Protein AF-A0AAV9JS05-F1 (afdb_monomer)

Organism: NCBI:txid1507867

Solvent-accessible surface area (b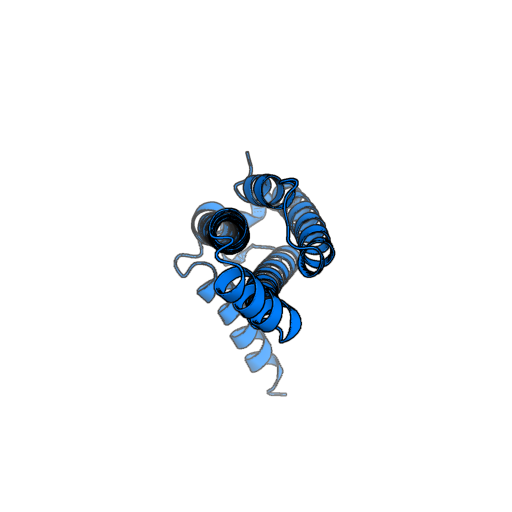ackbone atoms only — not comparable to full-atom values): 8252 Å² total; per-residue (Å²): 134,66,60,58,57,66,40,43,62,59,53,70,47,96,77,62,60,77,89,48,48,61,62,40,51,54,49,41,49,47,49,51,52,38,47,54,49,43,67,75,39,49,82,40,28,76,40,72,88,50,47,56,64,68,49,52,51,40,53,44,50,49,54,49,52,54,54,48,50,53,51,51,50,49,51,55,62,68,29,69,70,46,48,50,49,51,54,50,32,58,76,67,67,38,58,67,64,49,50,52,54,50,50,54,53,50,57,50,51,56,48,53,52,50,38,52,52,34,50,31,48,30,35,27,73,60,38,63,34,84,64,20,58,58,45,61,54,49,58,51,52,56,57,55,57,68,69,72,75,122

Nearest PDB structures (foldseek):
  6m6z-assembly1_D  TM=2.873E-01  e=8.991E+00  Escherichia coli

Mean predicted aligned error: 6.27 Å

Structure (mmCIF, N/CA/C/O backbone):
data_AF-A0AAV9JS05-F1
#
_entry.id   AF-A0AAV9JS05-F1
#
loop_
_atom_site.group_PDB
_atom_site.id
_atom_site.type_symbol
_atom_site.label_atom_id
_atom_site.label_alt_id
_atom_site.label_comp_id
_atom_site.label_asym_id
_atom_site.label_entity_id
_atom_site.label_seq_id
_atom_site.pdbx_PDB_ins_code
_atom_site.Cartn_x
_atom_site.Cartn_y
_atom_site.Cartn_z
_atom_site.occupancy
_atom_site.B_iso_or_equiv
_atom_site.auth_seq_id
_atom_site.auth_comp_id
_atom_site.auth_asym_id
_atom_site.auth_atom_id
_atom_site.pdbx_PDB_model_num
ATOM 1 N N . MET A 1 1 ? 1.349 10.781 16.418 1.00 54.53 1 MET A N 1
ATOM 2 C CA . MET A 1 1 ? 1.183 10.397 15.000 1.00 54.53 1 MET A CA 1
ATOM 3 C C . MET A 1 1 ? 0.247 9.207 14.925 1.00 54.53 1 MET A C 1
ATOM 5 O O . MET A 1 1 ? 0.443 8.262 15.681 1.00 54.53 1 MET A O 1
ATOM 9 N N . CYS A 1 2 ? -0.780 9.276 14.078 1.00 72.50 2 CYS A N 1
ATOM 10 C CA . CYS A 1 2 ? -1.667 8.145 13.813 1.00 72.50 2 CYS A CA 1
ATOM 11 C C . CYS A 1 2 ? -0.904 7.071 13.017 1.00 72.50 2 CYS A C 1
ATOM 13 O O . CYS A 1 2 ? -0.135 7.404 12.118 1.00 72.50 2 CYS A O 1
ATOM 15 N N . GLN A 1 3 ? -1.098 5.790 13.346 1.00 76.56 3 GLN A N 1
ATOM 16 C CA . GLN A 1 3 ? -0.398 4.666 12.699 1.00 76.56 3 GLN A CA 1
ATOM 17 C C . GLN A 1 3 ? -0.843 4.435 11.238 1.00 76.56 3 GLN A C 1
ATOM 19 O O . GLN A 1 3 ? -0.213 3.650 10.534 1.00 76.56 3 GLN A O 1
ATOM 24 N N . LEU A 1 4 ? -1.881 5.144 10.768 1.00 82.50 4 LEU A N 1
ATOM 25 C CA . LEU A 1 4 ? -2.309 5.177 9.364 1.00 82.50 4 LEU A CA 1
ATOM 26 C C . LEU A 1 4 ? -1.462 6.124 8.498 1.00 82.50 4 LEU A C 1
ATOM 28 O O . LEU A 1 4 ? -1.231 5.831 7.330 1.00 82.50 4 LEU A O 1
ATOM 32 N N . CYS A 1 5 ? -0.952 7.232 9.050 1.00 85.25 5 CYS A N 1
ATOM 33 C CA . CYS A 1 5 ? -0.195 8.230 8.279 1.00 85.25 5 CYS A CA 1
ATOM 34 C C . CYS A 1 5 ? 1.043 7.648 7.564 1.00 85.25 5 CYS A C 1
ATOM 36 O O . CYS A 1 5 ? 1.252 7.981 6.401 1.00 85.25 5 CYS A O 1
ATOM 38 N N . PRO A 1 6 ? 1.809 6.714 8.165 1.00 86.81 6 PRO A N 1
ATOM 39 C CA . PRO A 1 6 ? 2.937 6.091 7.479 1.00 86.81 6 PRO A CA 1
ATOM 40 C C . PRO A 1 6 ? 2.560 5.256 6.245 1.00 86.81 6 PRO A C 1
ATOM 42 O O . PRO A 1 6 ? 3.452 4.897 5.484 1.00 86.81 6 PRO A O 1
ATOM 45 N N . ILE A 1 7 ? 1.284 4.896 6.043 1.00 85.88 7 ILE A N 1
ATOM 46 C CA . ILE A 1 7 ? 0.818 4.243 4.805 1.00 85.88 7 ILE A CA 1
ATOM 47 C C . ILE A 1 7 ? 0.854 5.253 3.654 1.00 85.88 7 ILE A C 1
ATOM 49 O O . ILE A 1 7 ? 1.352 4.941 2.575 1.00 85.88 7 ILE A O 1
ATOM 53 N N . LYS A 1 8 ? 0.420 6.491 3.914 1.00 85.06 8 LYS A N 1
ATOM 54 C CA . LYS A 1 8 ? 0.480 7.597 2.952 1.00 85.06 8 LYS A CA 1
ATOM 55 C C . LYS A 1 8 ? 1.918 7.922 2.551 1.00 85.06 8 LYS A C 1
ATOM 57 O O . LYS A 1 8 ? 2.187 8.120 1.375 1.00 85.06 8 LYS A O 1
ATOM 62 N N . ASP A 1 9 ? 2.850 7.902 3.502 1.00 86.50 9 ASP A N 1
ATOM 63 C CA . ASP A 1 9 ? 4.270 8.150 3.214 1.00 86.50 9 ASP A CA 1
ATOM 64 C C . ASP A 1 9 ? 4.876 7.083 2.285 1.00 86.50 9 ASP A C 1
ATOM 66 O O . ASP A 1 9 ? 5.770 7.374 1.490 1.00 86.50 9 ASP A O 1
ATOM 70 N N . VAL A 1 10 ? 4.402 5.835 2.379 1.00 85.81 10 VAL A N 1
ATOM 71 C CA . VAL A 1 10 ? 4.814 4.746 1.479 1.00 85.81 10 VAL A CA 1
ATOM 72 C C . VAL A 1 10 ? 4.177 4.909 0.100 1.00 85.81 10 VAL A C 1
ATOM 74 O O . VAL A 1 10 ? 4.868 4.753 -0.909 1.00 85.81 10 VAL A O 1
ATOM 77 N N . ALA A 1 11 ? 2.893 5.260 0.053 1.00 81.94 11 ALA A N 1
ATOM 78 C CA . ALA A 1 11 ? 2.163 5.503 -1.185 1.00 81.94 11 ALA A CA 1
ATOM 79 C C . ALA A 1 11 ? 2.750 6.685 -1.986 1.00 81.94 11 ALA A C 1
ATOM 81 O O . ALA A 1 11 ? 3.005 6.544 -3.181 1.00 81.94 11 ALA A O 1
ATOM 82 N N . ALA A 1 12 ? 3.145 7.766 -1.309 1.00 82.38 12 ALA A N 1
ATOM 83 C CA . ALA A 1 12 ? 3.690 8.975 -1.929 1.00 82.38 12 ALA A CA 1
ATOM 84 C C . ALA A 1 12 ? 5.112 8.817 -2.513 1.00 82.38 12 ALA A C 1
ATOM 86 O O . ALA A 1 12 ? 5.681 9.766 -3.063 1.00 82.38 12 ALA A O 1
ATOM 87 N N . GLN A 1 13 ? 5.734 7.638 -2.406 1.00 80.12 13 GLN A N 1
ATOM 88 C CA . GLN A 1 13 ? 7.063 7.408 -2.970 1.00 80.12 13 GLN A CA 1
ATOM 89 C C . GLN A 1 13 ? 7.036 7.445 -4.505 1.00 80.12 13 GLN A C 1
ATOM 91 O O . GLN A 1 13 ? 6.279 6.738 -5.162 1.00 80.12 13 GLN A O 1
ATOM 96 N N . ALA A 1 14 ? 7.952 8.214 -5.098 1.00 63.62 14 ALA A N 1
ATOM 97 C CA . ALA A 1 14 ? 7.935 8.603 -6.513 1.00 63.62 14 ALA A CA 1
ATOM 98 C C . ALA A 1 14 ? 8.226 7.490 -7.554 1.00 63.62 14 ALA A C 1
ATOM 100 O O . ALA A 1 14 ? 8.613 7.796 -8.680 1.00 63.62 14 ALA A O 1
ATOM 101 N N . ARG A 1 15 ? 8.116 6.197 -7.220 1.00 77.94 15 ARG A N 1
ATOM 102 C CA . ARG A 1 15 ? 8.463 5.101 -8.149 1.00 77.94 15 ARG A CA 1
ATOM 103 C C . ARG A 1 15 ? 7.506 3.922 -8.073 1.00 77.94 15 ARG A C 1
ATOM 105 O O . ARG A 1 15 ? 7.922 2.833 -7.681 1.00 77.94 15 ARG A O 1
ATOM 112 N N . TRP A 1 16 ? 6.266 4.128 -8.489 1.00 88.69 16 TRP A N 1
ATOM 113 C CA . TRP A 1 16 ? 5.347 3.029 -8.767 1.00 88.69 16 TRP A CA 1
ATOM 114 C C . TRP A 1 16 ? 5.409 2.646 -10.250 1.00 88.69 16 TRP A C 1
ATOM 116 O O . TRP A 1 16 ? 5.625 3.507 -11.105 1.00 88.69 16 TRP A O 1
ATOM 126 N N . PRO A 1 17 ? 5.264 1.359 -10.598 1.00 91.06 17 PRO A N 1
ATOM 127 C CA . PRO A 1 17 ? 4.941 0.972 -11.963 1.00 91.06 17 PRO A CA 1
ATOM 128 C C . PRO A 1 17 ? 3.699 1.729 -12.450 1.00 91.06 17 PRO A C 1
ATOM 130 O O . PRO A 1 17 ? 2.711 1.785 -11.728 1.00 91.06 17 PRO A O 1
ATOM 133 N N . LYS A 1 18 ? 3.721 2.250 -13.685 1.00 90.25 18 LYS A N 1
ATOM 134 C CA . LYS A 1 18 ? 2.614 3.050 -14.253 1.00 90.25 18 LYS A CA 1
ATOM 135 C C . LYS A 1 18 ? 1.204 2.483 -14.007 1.00 90.25 18 LYS A C 1
ATOM 137 O O . LYS A 1 18 ? 0.332 3.267 -13.652 1.00 90.25 18 LYS A O 1
ATOM 142 N N . PRO A 1 19 ? 0.950 1.166 -14.159 1.00 90.38 19 PRO A N 1
ATOM 143 C CA . PRO A 1 19 ? -0.388 0.615 -13.922 1.00 90.38 19 PRO A CA 1
ATOM 144 C C . PRO A 1 19 ? -0.866 0.733 -12.469 1.00 90.38 19 PRO A C 1
ATOM 146 O O . PRO A 1 19 ? -2.062 0.694 -12.224 1.00 90.38 19 PRO A O 1
ATOM 149 N N . LEU A 1 20 ? 0.058 0.887 -11.520 1.00 92.25 20 LEU A N 1
ATOM 150 C CA . LEU A 1 20 ? -0.222 0.961 -10.088 1.00 92.25 20 LEU A CA 1
ATOM 151 C C . LEU A 1 20 ? -0.341 2.406 -9.584 1.00 92.25 20 LEU A C 1
ATOM 153 O O . LEU A 1 20 ? -0.800 2.619 -8.470 1.00 92.25 20 LEU A O 1
ATOM 157 N N . GLU A 1 21 ? 0.034 3.410 -10.384 1.00 91.75 21 GLU A N 1
ATOM 158 C CA . GLU A 1 21 ? 0.005 4.818 -9.958 1.00 91.75 21 GLU A CA 1
ATOM 159 C C . GLU A 1 21 ? -1.407 5.309 -9.610 1.00 91.75 21 GLU A C 1
ATOM 161 O O . GLU A 1 21 ? -1.567 6.072 -8.660 1.00 91.75 21 GLU A O 1
ATOM 166 N N . ALA A 1 22 ? -2.427 4.894 -10.368 1.00 91.56 22 ALA A N 1
ATOM 167 C CA . ALA A 1 22 ? -3.813 5.275 -10.091 1.00 91.56 22 ALA A CA 1
ATOM 168 C C . ALA A 1 22 ? -4.359 4.584 -8.822 1.00 91.56 22 ALA A C 1
ATOM 170 O O . ALA A 1 22 ? -4.729 5.312 -7.901 1.00 91.56 22 ALA A O 1
ATOM 171 N N . PRO A 1 23 ? -4.290 3.242 -8.683 1.00 92.38 23 PRO A N 1
ATOM 172 C CA . PRO A 1 23 ? -4.693 2.561 -7.448 1.00 92.38 23 PRO A CA 1
ATOM 173 C C . PRO A 1 23 ? -3.995 3.083 -6.183 1.00 92.38 23 PRO A C 1
ATOM 175 O O . PRO A 1 23 ? -4.607 3.181 -5.122 1.00 92.38 23 PRO A O 1
ATOM 178 N N . VAL A 1 24 ? -2.716 3.461 -6.277 1.00 92.62 24 VAL A N 1
ATOM 179 C CA . VAL A 1 24 ? -1.972 4.042 -5.147 1.00 92.62 24 VAL A CA 1
ATOM 180 C C . VAL A 1 24 ? -2.555 5.391 -4.718 1.00 92.62 24 VAL A C 1
ATOM 182 O O . VAL A 1 24 ? -2.674 5.640 -3.521 1.00 92.62 24 VAL A O 1
ATOM 185 N N . LYS A 1 25 ? -2.968 6.247 -5.661 1.00 90.75 25 LYS A N 1
ATOM 186 C CA . LYS A 1 25 ? -3.635 7.521 -5.336 1.00 90.75 25 LYS A CA 1
ATOM 187 C C . LYS A 1 25 ? -4.989 7.305 -4.671 1.00 90.75 25 LYS A C 1
ATOM 189 O O . LYS A 1 25 ? -5.328 8.029 -3.737 1.00 90.75 25 LYS A O 1
ATOM 194 N N . ASP A 1 26 ? -5.735 6.298 -5.113 1.00 91.31 26 ASP A N 1
ATOM 195 C CA . ASP A 1 26 ? -7.005 5.940 -4.482 1.00 91.31 26 ASP A CA 1
ATOM 196 C C . ASP A 1 26 ? -6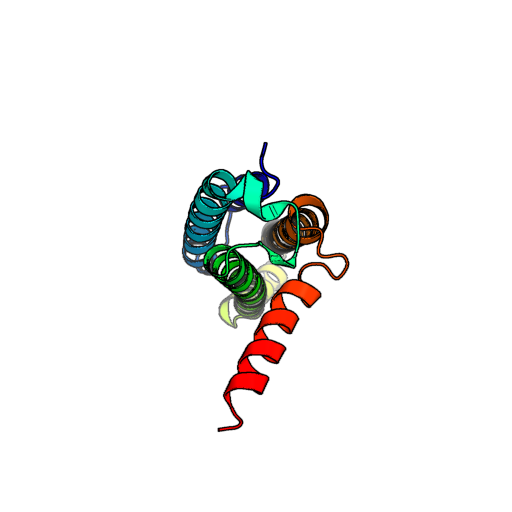.771 5.468 -3.036 1.00 91.31 26 ASP A C 1
ATOM 198 O O . ASP A 1 26 ? -7.462 5.906 -2.117 1.00 91.31 26 ASP A O 1
ATOM 202 N N . ILE A 1 27 ? -5.722 4.672 -2.796 1.00 92.62 27 ILE A N 1
ATOM 203 C CA . ILE A 1 27 ? -5.297 4.270 -1.446 1.00 92.62 27 ILE A CA 1
ATOM 204 C C . ILE A 1 27 ? -4.912 5.484 -0.587 1.00 92.62 27 ILE A C 1
ATOM 206 O O . ILE A 1 27 ? -5.315 5.554 0.574 1.00 92.62 27 ILE A O 1
ATOM 210 N N . GLU A 1 28 ? -4.172 6.461 -1.120 1.00 91.44 28 GLU A N 1
ATOM 211 C CA . GLU A 1 28 ? -3.839 7.694 -0.386 1.00 91.44 28 GLU A CA 1
ATOM 212 C C . GLU A 1 28 ? -5.085 8.465 0.054 1.00 91.44 28 GLU A C 1
ATOM 214 O O . GLU A 1 28 ? -5.130 8.992 1.175 1.00 91.44 28 GLU A O 1
ATOM 219 N N . PHE A 1 29 ? -6.091 8.526 -0.819 1.00 91.38 29 PHE A N 1
ATOM 220 C CA . PHE A 1 29 ? -7.367 9.157 -0.518 1.00 91.38 29 PHE A CA 1
ATOM 221 C C . PHE A 1 29 ? -8.089 8.409 0.607 1.00 91.38 29 PHE A C 1
ATOM 223 O O . PHE A 1 29 ? -8.405 9.018 1.628 1.00 91.38 29 PHE A O 1
ATOM 230 N N . VAL A 1 30 ? -8.242 7.086 0.484 1.00 92.38 30 VAL A N 1
ATOM 231 C CA . VAL A 1 30 ? -8.888 6.245 1.508 1.00 92.38 30 VAL A CA 1
ATOM 232 C C . VAL A 1 30 ? -8.178 6.366 2.859 1.00 92.38 30 VAL A C 1
ATOM 234 O O . VAL A 1 30 ? -8.836 6.518 3.886 1.00 92.38 30 VAL A O 1
ATOM 237 N N . VAL A 1 31 ? -6.841 6.354 2.882 1.00 92.50 31 VAL A N 1
ATOM 238 C CA . VAL A 1 31 ? -6.050 6.530 4.114 1.00 92.50 31 VAL A CA 1
ATOM 239 C C . VAL A 1 31 ? -6.283 7.904 4.735 1.00 92.50 31 VAL A C 1
ATOM 241 O O . VAL A 1 31 ? -6.379 8.006 5.957 1.00 92.50 31 VAL A O 1
ATOM 244 N N . THR A 1 32 ? -6.368 8.956 3.918 1.00 90.88 32 THR A N 1
ATOM 245 C CA . THR A 1 32 ? -6.616 10.319 4.407 1.00 90.88 32 THR A CA 1
ATOM 246 C C . THR A 1 32 ? -8.007 10.413 5.031 1.00 90.88 32 THR A C 1
ATOM 248 O O . THR A 1 32 ? -8.130 10.853 6.169 1.00 90.88 32 THR A O 1
ATOM 251 N N . THR A 1 33 ? -9.037 9.898 4.361 1.00 91.25 33 THR A N 1
ATOM 252 C CA . THR A 1 33 ? -10.396 9.908 4.914 1.00 91.25 33 THR A CA 1
ATOM 253 C C . THR A 1 33 ? -10.518 9.036 6.166 1.00 91.25 33 THR A C 1
ATOM 255 O O . THR A 1 33 ? -11.097 9.467 7.157 1.00 91.25 33 THR A O 1
ATOM 258 N N . ALA A 1 34 ? -9.909 7.844 6.183 1.00 90.69 34 ALA A N 1
ATOM 259 C CA . ALA A 1 34 ? -9.892 6.984 7.369 1.00 90.69 34 ALA A CA 1
ATOM 260 C C . ALA A 1 34 ? -9.142 7.628 8.550 1.00 90.69 34 ALA A C 1
ATOM 262 O O . ALA A 1 34 ? -9.501 7.412 9.708 1.00 90.69 34 ALA A O 1
ATOM 263 N N . HIS A 1 35 ? -8.097 8.415 8.276 1.00 90.38 35 HIS A N 1
ATOM 264 C CA . HIS A 1 35 ? -7.392 9.185 9.296 1.00 90.38 35 HIS A CA 1
ATOM 265 C C . HIS A 1 35 ? -8.289 10.259 9.915 1.00 90.38 35 HIS A C 1
ATOM 267 O O . HIS A 1 35 ? -8.369 10.332 11.143 1.00 90.38 35 HIS A O 1
ATOM 273 N N . ASP A 1 36 ? -8.965 11.049 9.083 1.00 90.31 36 ASP A N 1
ATOM 274 C CA . ASP A 1 36 ? -9.849 12.125 9.534 1.00 90.31 36 ASP A CA 1
ATOM 275 C C . ASP A 1 36 ? -11.016 11.560 10.363 1.00 90.31 36 ASP A C 1
ATOM 277 O O . ASP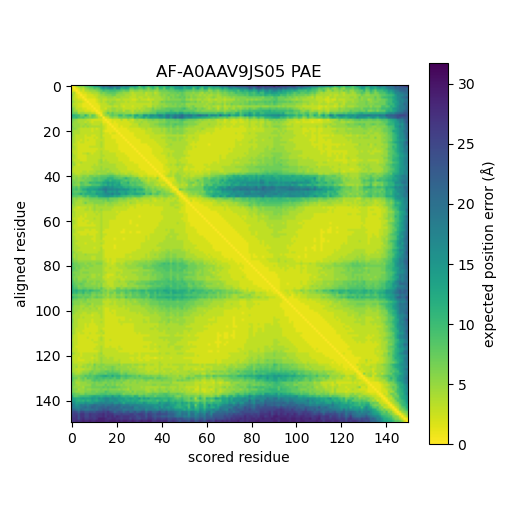 A 1 36 ? -11.282 12.032 11.473 1.00 90.31 36 ASP A O 1
ATOM 281 N N . ASP A 1 37 ? -11.629 10.469 9.893 1.00 88.38 37 ASP A N 1
ATOM 282 C CA . ASP A 1 37 ? -12.684 9.748 10.612 1.00 88.38 37 ASP A CA 1
ATOM 283 C C . ASP A 1 37 ? -12.191 9.188 11.953 1.00 88.38 37 ASP A C 1
ATOM 285 O O . ASP A 1 37 ? -12.897 9.263 12.966 1.00 88.38 37 ASP A O 1
ATOM 289 N N . TYR A 1 38 ? -10.973 8.639 11.996 1.00 89.50 38 TYR A N 1
ATOM 290 C CA . TYR A 1 38 ? -10.382 8.127 13.231 1.00 89.50 38 TYR A CA 1
ATOM 291 C C . TYR A 1 38 ? -10.080 9.240 14.238 1.00 89.50 38 TYR A C 1
ATOM 293 O O . TYR A 1 38 ? -10.387 9.083 15.419 1.00 89.50 38 TYR A O 1
ATOM 301 N N . GLU A 1 39 ? -9.489 10.360 13.815 1.00 88.69 39 GLU A N 1
ATOM 302 C CA . GLU A 1 39 ? -9.191 11.465 14.733 1.00 88.69 39 GLU A CA 1
ATOM 303 C C . GLU A 1 39 ? -10.478 12.119 15.259 1.00 88.69 39 GLU A C 1
ATOM 305 O O . GLU A 1 39 ? -10.552 12.421 16.453 1.00 88.69 39 GLU A O 1
ATOM 310 N N . ALA A 1 40 ? -11.526 12.229 14.434 1.00 87.56 40 ALA A N 1
ATOM 311 C CA . ALA A 1 40 ? -12.843 12.698 14.870 1.00 87.56 40 ALA A CA 1
ATOM 312 C C . ALA A 1 40 ? -13.493 11.766 15.913 1.00 87.56 40 ALA A C 1
ATOM 314 O O . ALA A 1 40 ? -14.130 12.230 16.858 1.00 87.56 40 ALA A O 1
ATOM 315 N N . ASN A 1 41 ? -13.293 10.449 15.785 1.00 85.19 41 ASN A N 1
ATOM 316 C CA . ASN A 1 41 ? -13.940 9.429 16.621 1.00 85.19 41 ASN A CA 1
ATOM 317 C C . ASN A 1 41 ? -12.992 8.739 17.614 1.00 85.19 41 ASN A C 1
ATOM 319 O O . ASN A 1 41 ? -13.296 7.677 18.167 1.00 85.19 41 ASN A O 1
ATOM 323 N N . LYS A 1 42 ? -11.837 9.341 17.890 1.00 82.56 42 LYS A N 1
ATOM 324 C CA . LYS A 1 42 ? -10.758 8.746 18.691 1.00 82.56 42 LYS A CA 1
ATOM 325 C C . LYS A 1 42 ? -11.187 8.322 20.094 1.00 82.56 42 LYS A C 1
ATOM 327 O O . LYS A 1 42 ? -10.701 7.325 20.625 1.00 82.56 42 LYS A O 1
ATOM 332 N N . ALA A 1 43 ? -12.110 9.066 20.704 1.00 80.94 43 ALA A N 1
ATOM 333 C CA . ALA A 1 43 ? -12.670 8.726 22.011 1.00 80.94 43 ALA A CA 1
ATOM 334 C C . ALA A 1 43 ? -13.522 7.443 21.966 1.00 80.94 43 ALA A C 1
ATOM 336 O O . ALA A 1 43 ? -13.473 6.648 22.904 1.00 80.94 43 ALA A O 1
ATOM 337 N N . ALA A 1 44 ? -14.243 7.222 20.864 1.00 78.38 44 ALA A N 1
ATOM 338 C CA . ALA A 1 44 ? -15.097 6.059 20.636 1.00 78.38 44 ALA A CA 1
ATOM 339 C C . ALA A 1 44 ? -14.304 4.817 20.186 1.00 78.38 44 ALA A C 1
ATOM 341 O O . ALA A 1 44 ? -14.729 3.692 20.423 1.00 78.38 44 ALA A O 1
ATOM 342 N N . CYS A 1 45 ? -13.099 4.986 19.635 1.00 77.38 45 CYS A N 1
ATOM 343 C CA . CYS A 1 45 ? -12.240 3.873 19.207 1.00 77.38 45 CYS A CA 1
ATOM 344 C C . CYS A 1 45 ? -11.525 3.133 20.359 1.00 77.38 45 CYS A C 1
ATOM 346 O O . CYS A 1 45 ? -10.740 2.223 20.113 1.00 77.38 45 CYS A O 1
ATOM 348 N N . ARG A 1 46 ? -11.781 3.502 21.625 1.00 72.50 46 ARG A N 1
ATOM 349 C CA . ARG A 1 46 ? -11.162 2.869 22.808 1.00 72.50 46 ARG A CA 1
ATOM 350 C C . ARG A 1 46 ? -11.682 1.461 23.103 1.00 72.50 46 ARG A C 1
ATOM 352 O O . ARG A 1 46 ? -10.999 0.698 23.780 1.00 72.50 46 ARG A O 1
ATOM 359 N N . SER A 1 47 ? -12.886 1.136 22.637 1.00 71.62 47 SER A N 1
ATOM 360 C CA . SER A 1 47 ? -13.491 -0.187 22.774 1.00 71.62 47 SER A CA 1
ATOM 361 C C . SER A 1 47 ? -13.940 -0.684 21.410 1.00 71.62 47 SER A C 1
ATOM 363 O O . SER A 1 47 ? -14.519 0.069 20.632 1.00 71.62 47 SER A O 1
ATOM 365 N N . LYS A 1 48 ? -13.739 -1.980 21.148 1.00 73.25 48 LYS A N 1
ATOM 366 C CA . LYS A 1 48 ? -14.143 -2.645 19.899 1.00 73.25 48 LYS A CA 1
ATOM 367 C C . LYS A 1 48 ? -15.621 -2.455 19.556 1.00 73.25 48 LYS A C 1
ATOM 369 O O . LYS A 1 48 ? -15.990 -2.449 18.390 1.00 73.25 48 LYS A O 1
ATOM 374 N N . THR A 1 49 ? -16.464 -2.336 20.577 1.00 73.31 49 THR A N 1
ATOM 375 C CA . THR A 1 49 ? -17.923 -2.248 20.446 1.00 73.31 49 THR A CA 1
ATOM 376 C C . THR A 1 49 ? -18.426 -0.854 20.095 1.00 73.31 49 THR A C 1
ATOM 378 O O . THR A 1 49 ? -19.580 -0.712 19.705 1.00 73.31 49 THR A O 1
ATOM 381 N N . THR A 1 50 ? -17.586 0.170 20.242 1.00 80.12 50 THR A N 1
ATOM 382 C CA . THR A 1 50 ? -17.954 1.579 20.046 1.00 80.12 50 THR A CA 1
ATOM 383 C C . THR A 1 50 ? -17.284 2.197 18.822 1.00 80.12 50 THR A C 1
ATOM 385 O O . THR A 1 50 ? -17.418 3.398 18.599 1.00 80.12 50 THR A O 1
ATOM 388 N N . ILE A 1 51 ? -16.565 1.400 18.023 1.00 83.56 51 ILE A N 1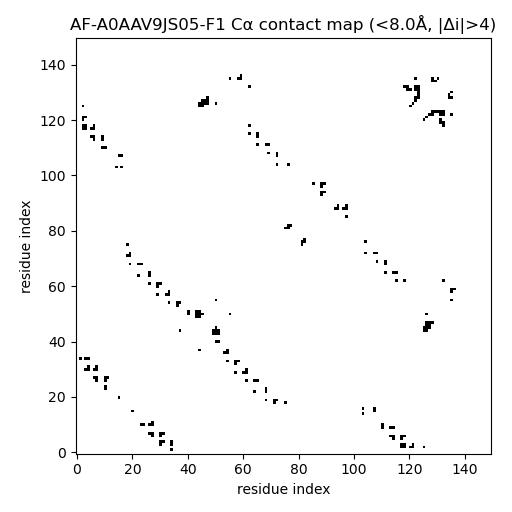
ATOM 389 C CA . ILE A 1 51 ? -15.930 1.878 16.793 1.00 83.56 51 ILE A CA 1
ATOM 390 C C . ILE A 1 51 ? -17.030 2.222 15.776 1.00 83.56 51 ILE A C 1
ATOM 392 O O . ILE A 1 51 ? -17.896 1.378 15.528 1.00 83.56 51 ILE A O 1
ATOM 396 N N . PRO A 1 52 ? -17.011 3.425 15.175 1.00 86.69 52 PRO A N 1
ATOM 397 C CA . PRO A 1 52 ? -17.958 3.783 14.125 1.00 86.69 52 PRO A CA 1
ATOM 398 C C . PRO A 1 52 ? -17.878 2.816 12.943 1.00 86.69 52 PRO A C 1
ATOM 400 O O . PRO A 1 52 ? -16.785 2.514 12.461 1.00 86.69 52 PRO A O 1
ATOM 403 N N . GLU A 1 53 ? -19.032 2.377 12.436 1.00 87.12 53 GLU A N 1
ATOM 404 C CA . GLU A 1 53 ? -19.076 1.464 11.286 1.00 87.12 53 GLU A CA 1
ATOM 405 C C . GLU A 1 53 ? -18.462 2.104 10.034 1.00 87.12 53 GLU A C 1
ATOM 407 O O . GLU A 1 53 ? -17.752 1.424 9.305 1.00 87.12 53 GLU A O 1
ATOM 412 N N . SER A 1 54 ? -18.620 3.421 9.843 1.00 87.81 54 SER A N 1
ATOM 413 C CA . SER A 1 54 ? -18.005 4.145 8.721 1.00 87.81 54 SER A CA 1
ATOM 414 C C . SER A 1 54 ? -16.482 3.991 8.697 1.00 87.81 54 SER A C 1
ATOM 416 O O . SER A 1 54 ? -15.902 3.710 7.652 1.00 87.81 54 SER A O 1
ATOM 418 N N . LEU A 1 55 ? -15.830 4.088 9.861 1.00 89.44 55 LEU A N 1
ATOM 419 C CA . LEU A 1 55 ? -14.391 3.876 9.975 1.00 89.44 55 LEU A CA 1
ATOM 420 C C . LEU A 1 55 ? -14.026 2.419 9.664 1.00 89.44 55 LEU A C 1
ATOM 422 O O . LEU A 1 55 ? -13.040 2.168 8.974 1.00 89.44 55 LEU A O 1
ATOM 426 N N . LEU A 1 56 ? -14.811 1.453 10.150 1.00 90.00 56 LEU A N 1
ATOM 427 C CA . LEU A 1 56 ? -14.585 0.037 9.849 1.00 90.00 56 LEU A CA 1
ATOM 428 C C . LEU A 1 56 ? -14.707 -0.246 8.349 1.00 90.00 56 LEU A C 1
ATOM 430 O O . LEU A 1 56 ? -13.859 -0.947 7.801 1.00 90.00 56 LEU A O 1
ATOM 434 N N . ASP A 1 57 ? -15.700 0.332 7.679 1.00 91.06 57 ASP A N 1
ATOM 435 C CA . ASP A 1 57 ? -15.901 0.191 6.237 1.00 91.06 57 ASP A CA 1
ATOM 436 C C . ASP A 1 57 ? -14.746 0.790 5.438 1.00 91.06 57 ASP A C 1
ATOM 438 O O . ASP A 1 57 ? -14.232 0.140 4.528 1.00 91.06 57 ASP A O 1
ATOM 442 N N . MET A 1 58 ? -14.245 1.963 5.833 1.00 91.88 58 MET A N 1
ATOM 443 C CA . MET A 1 58 ? -13.075 2.570 5.190 1.00 91.88 58 MET A CA 1
ATOM 444 C C . MET A 1 58 ? -11.807 1.732 5.376 1.00 91.88 58 MET A C 1
ATOM 446 O O . MET A 1 58 ? -11.017 1.581 4.445 1.00 91.88 58 MET A O 1
ATOM 450 N N . LEU A 1 59 ? -11.614 1.121 6.547 1.00 92.06 59 LEU A N 1
ATOM 451 C CA . LEU A 1 59 ? -10.474 0.232 6.790 1.00 92.06 59 LEU A CA 1
ATOM 452 C C . LEU A 1 59 ? -10.598 -1.098 6.036 1.00 92.06 59 LEU A C 1
ATOM 454 O O . LEU A 1 59 ? -9.584 -1.655 5.612 1.00 92.06 59 LEU A O 1
ATOM 458 N N . ARG A 1 60 ? -11.819 -1.613 5.853 1.00 93.00 60 ARG A N 1
ATOM 459 C CA . ARG A 1 60 ? -12.086 -2.801 5.025 1.00 93.00 60 ARG A CA 1
ATOM 460 C C . ARG A 1 60 ? -11.845 -2.503 3.551 1.00 93.00 60 ARG A C 1
ATOM 462 O O . ARG A 1 60 ? -11.204 -3.311 2.884 1.00 93.00 60 ARG A O 1
ATOM 469 N N . LEU A 1 61 ? -12.295 -1.344 3.071 1.00 93.50 61 LEU A N 1
ATOM 470 C CA . LEU A 1 61 ? -11.995 -0.860 1.727 1.00 93.50 61 LEU A CA 1
ATOM 471 C C . LEU A 1 61 ? -10.482 -0.750 1.530 1.00 93.50 61 LEU A C 1
ATOM 473 O O . LEU A 1 61 ? -9.957 -1.313 0.579 1.00 93.50 61 LEU A O 1
ATOM 477 N N . LEU A 1 62 ? -9.767 -0.137 2.478 1.00 93.94 62 LEU A N 1
ATOM 478 C CA . LEU A 1 62 ? -8.308 -0.049 2.439 1.00 93.94 62 LEU A CA 1
ATOM 479 C C . LEU A 1 62 ? -7.643 -1.433 2.383 1.00 93.94 62 LEU A C 1
ATOM 481 O O . LEU A 1 62 ? -6.726 -1.643 1.592 1.00 93.94 62 LEU A O 1
ATOM 485 N N . ALA A 1 63 ? -8.104 -2.391 3.192 1.00 94.25 63 ALA A N 1
ATOM 486 C CA . ALA A 1 63 ? -7.593 -3.760 3.160 1.00 94.25 63 ALA A CA 1
ATOM 487 C C . ALA A 1 63 ? -7.824 -4.428 1.792 1.00 94.25 63 ALA A C 1
ATOM 489 O O . ALA A 1 63 ? -6.920 -5.077 1.264 1.00 94.25 63 ALA A O 1
ATOM 490 N N . ALA A 1 64 ? -9.013 -4.253 1.210 1.00 94.50 64 ALA A N 1
ATOM 491 C CA . ALA A 1 64 ? -9.346 -4.772 -0.112 1.00 94.50 64 ALA A CA 1
ATOM 492 C C . ALA A 1 64 ? -8.479 -4.131 -1.206 1.00 94.50 64 ALA A C 1
ATOM 494 O O . ALA A 1 64 ? -7.861 -4.857 -1.980 1.00 94.50 64 ALA A O 1
ATOM 495 N N . SER A 1 65 ? -8.344 -2.802 -1.211 1.00 94.38 65 SER A N 1
ATOM 496 C CA . SER A 1 65 ? -7.514 -2.070 -2.174 1.00 94.38 65 SER A CA 1
ATOM 497 C C . SER A 1 65 ? -6.038 -2.459 -2.091 1.00 94.38 65 SER A C 1
ATOM 499 O O . SER A 1 65 ? -5.381 -2.576 -3.119 1.00 94.38 65 SER A O 1
ATOM 501 N N . LEU A 1 66 ? -5.499 -2.717 -0.892 1.00 94.38 66 LEU A N 1
ATOM 502 C CA . LEU A 1 66 ? -4.120 -3.198 -0.741 1.00 94.38 66 LEU A CA 1
ATOM 503 C C . LEU A 1 66 ? -3.926 -4.618 -1.295 1.00 94.38 66 LEU A C 1
ATOM 505 O O . LEU A 1 66 ? -2.882 -4.904 -1.878 1.00 94.38 66 LEU A O 1
ATOM 509 N N . ASN A 1 67 ? -4.912 -5.504 -1.133 1.00 94.88 67 ASN A N 1
ATOM 510 C CA . ASN A 1 67 ? -4.872 -6.844 -1.731 1.00 94.88 67 ASN A CA 1
ATOM 511 C C . ASN A 1 67 ? -5.004 -6.789 -3.259 1.00 94.88 67 ASN A C 1
ATOM 513 O O . ASN A 1 67 ? -4.322 -7.528 -3.967 1.00 94.88 67 ASN A O 1
ATOM 517 N N . GLU A 1 68 ? -5.858 -5.907 -3.774 1.00 95.38 68 GLU A N 1
ATOM 518 C CA . GLU A 1 68 ? -6.009 -5.691 -5.212 1.00 95.38 68 GLU A CA 1
ATOM 519 C C . GLU A 1 68 ? -4.738 -5.095 -5.829 1.00 95.38 68 GLU A C 1
ATOM 521 O O . GLU A 1 68 ? -4.290 -5.562 -6.873 1.00 95.38 68 GLU A O 1
ATOM 526 N N . LEU A 1 69 ? -4.081 -4.160 -5.135 1.00 95.06 69 LEU A N 1
ATOM 527 C CA . LEU A 1 69 ? -2.804 -3.587 -5.558 1.00 95.06 69 LEU A CA 1
ATOM 528 C C . LEU A 1 69 ? -1.706 -4.656 -5.712 1.00 95.06 69 LEU A C 1
ATOM 530 O O . LEU A 1 69 ? -0.930 -4.614 -6.669 1.00 95.06 69 LEU A O 1
ATOM 534 N N . GLU A 1 70 ? -1.650 -5.629 -4.799 1.00 95.44 70 GLU A N 1
ATOM 535 C CA . GLU A 1 70 ? -0.727 -6.771 -4.884 1.00 95.44 70 GLU A CA 1
ATOM 536 C C . GLU A 1 70 ? -1.027 -7.655 -6.104 1.00 95.44 70 GLU A C 1
ATOM 538 O O . GLU A 1 70 ? -0.117 -8.027 -6.858 1.00 95.44 70 GLU A O 1
ATOM 543 N N . ALA A 1 71 ? -2.310 -7.940 -6.344 1.00 95.50 71 ALA A N 1
ATOM 544 C CA . ALA A 1 71 ? -2.750 -8.694 -7.513 1.00 95.50 71 ALA A CA 1
ATOM 545 C C . ALA A 1 71 ? -2.422 -7.953 -8.819 1.00 95.50 71 ALA A C 1
ATOM 547 O O . ALA A 1 71 ? -1.959 -8.560 -9.784 1.00 95.50 71 ALA A O 1
ATOM 548 N N . ASP A 1 72 ? -2.603 -6.635 -8.861 1.00 94.75 72 ASP A N 1
ATOM 549 C CA . ASP A 1 72 ? -2.284 -5.819 -10.030 1.00 94.75 72 ASP A CA 1
ATOM 550 C C . ASP A 1 72 ? -0.778 -5.722 -10.277 1.00 94.75 72 ASP A C 1
ATOM 552 O O . ASP A 1 72 ? -0.336 -5.768 -11.431 1.00 94.75 72 ASP A O 1
ATOM 556 N N . ARG A 1 73 ? 0.038 -5.680 -9.216 1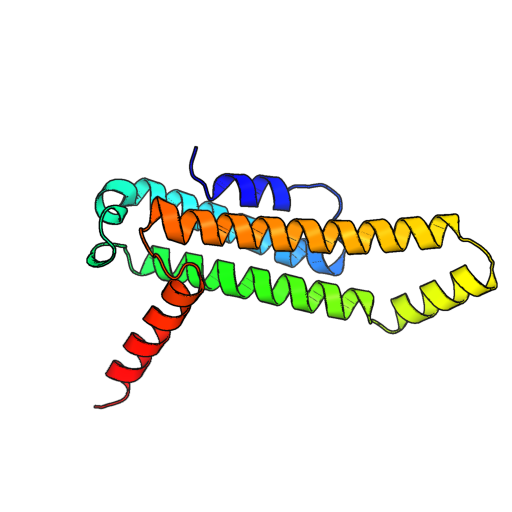.00 95.56 73 ARG A N 1
ATOM 557 C CA . ARG A 1 73 ? 1.497 -5.803 -9.333 1.00 95.56 73 ARG A CA 1
ATOM 558 C C . ARG A 1 73 ? 1.881 -7.148 -9.945 1.00 95.56 73 ARG A C 1
ATOM 560 O O . ARG A 1 73 ? 2.724 -7.188 -10.842 1.00 95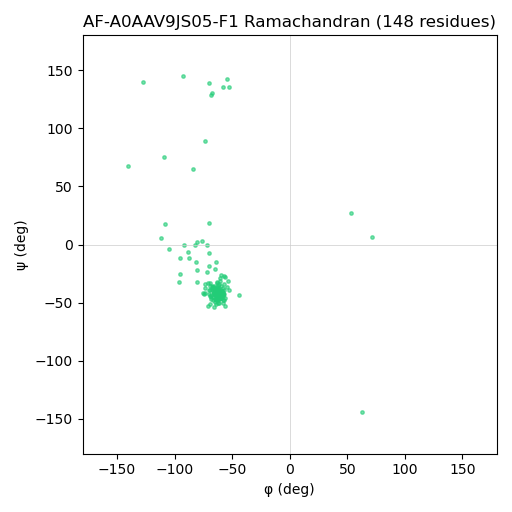.56 73 ARG A O 1
ATOM 567 N N . GLU A 1 74 ? 1.277 -8.247 -9.493 1.00 95.81 74 GLU A N 1
ATOM 568 C CA . GLU A 1 74 ? 1.526 -9.576 -10.065 1.00 95.81 74 GLU A CA 1
ATOM 569 C C . GLU A 1 74 ? 1.111 -9.655 -11.541 1.00 95.81 74 GLU A C 1
ATOM 571 O O . GLU A 1 74 ? 1.913 -10.072 -12.382 1.00 95.81 74 GLU A O 1
ATOM 576 N N . LYS A 1 75 ? -0.091 -9.172 -11.888 1.00 95.56 75 LYS A N 1
ATOM 577 C CA . LYS A 1 75 ? -0.562 -9.090 -13.282 1.00 95.56 75 LYS A CA 1
ATOM 578 C C . LYS A 1 75 ? 0.406 -8.292 -14.148 1.00 95.56 75 LYS A C 1
ATOM 580 O O . LYS A 1 75 ? 0.769 -8.740 -15.232 1.00 95.56 75 LYS A O 1
ATOM 585 N N . TRP A 1 76 ? 0.865 -7.136 -13.666 1.00 94.62 76 TRP A N 1
ATOM 586 C CA . TRP A 1 76 ? 1.860 -6.321 -14.359 1.00 94.62 76 TRP A CA 1
ATOM 587 C C . TRP A 1 76 ? 3.165 -7.088 -14.584 1.00 94.62 76 TRP A C 1
ATOM 589 O O . TRP A 1 76 ? 3.711 -7.067 -15.688 1.00 94.62 76 TRP A O 1
ATOM 599 N N . TRP A 1 77 ? 3.669 -7.786 -13.565 1.00 95.44 77 TRP A N 1
ATOM 600 C CA . TRP A 1 77 ? 4.921 -8.532 -13.661 1.00 95.44 77 TRP A CA 1
ATOM 601 C C . TRP A 1 77 ? 4.837 -9.721 -14.629 1.00 95.44 77 TRP A C 1
ATOM 603 O O . TRP A 1 77 ? 5.800 -10.013 -15.356 1.00 95.44 77 TRP A O 1
ATOM 613 N N . MET A 1 78 ? 3.684 -10.387 -14.657 1.00 95.25 78 MET A N 1
ATOM 614 C CA . MET A 1 78 ? 3.408 -11.572 -15.470 1.00 95.25 78 MET A CA 1
ATOM 615 C C . MET A 1 78 ? 2.869 -11.244 -16.869 1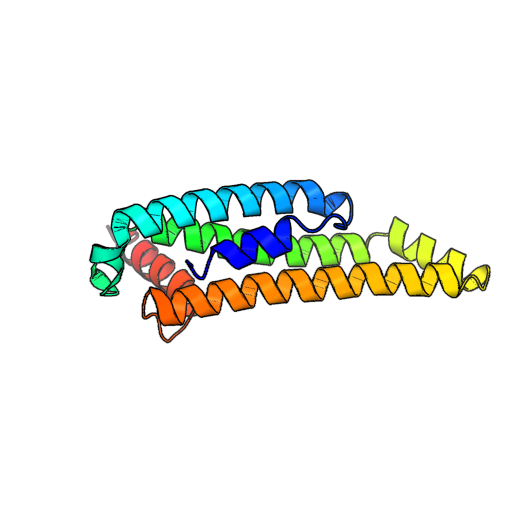.00 95.25 78 MET A C 1
ATOM 617 O O . MET A 1 78 ? 2.758 -12.148 -17.699 1.00 95.25 78 MET A O 1
ATOM 621 N N . ALA A 1 79 ? 2.592 -9.968 -17.157 1.00 95.00 79 ALA A N 1
ATOM 622 C CA . ALA A 1 79 ? 2.076 -9.515 -18.441 1.00 95.00 79 ALA A CA 1
ATOM 623 C C . ALA A 1 79 ? 2.971 -9.961 -19.618 1.00 95.00 79 ALA A C 1
ATOM 625 O O . ALA A 1 79 ? 4.209 -9.938 -19.497 1.00 95.00 79 ALA A O 1
ATOM 626 N N . PRO A 1 80 ? 2.386 -10.335 -20.774 1.00 95.06 80 PRO A N 1
ATOM 627 C CA . PRO A 1 80 ? 3.143 -10.774 -21.944 1.00 95.06 80 PRO A CA 1
ATOM 628 C C . PRO A 1 80 ? 4.226 -9.780 -22.371 1.00 95.06 80 PRO A C 1
ATOM 630 O O . PRO A 1 80 ? 5.341 -10.198 -22.680 1.00 95.06 80 PRO A O 1
ATOM 633 N N . GLU A 1 81 ? 3.956 -8.470 -22.311 1.00 93.44 81 GLU A N 1
ATOM 634 C CA . GLU A 1 81 ? 4.932 -7.443 -22.686 1.00 93.44 81 GLU A CA 1
ATOM 635 C C . GLU A 1 81 ? 6.135 -7.426 -21.738 1.00 93.44 81 GLU A C 1
ATOM 637 O O . GLU A 1 81 ? 7.274 -7.240 -22.172 1.00 93.44 81 GLU A O 1
ATOM 642 N N . LYS A 1 82 ? 5.914 -7.651 -20.436 1.00 93.38 82 LYS A N 1
ATOM 643 C CA . LYS A 1 82 ? 6.996 -7.724 -19.444 1.00 93.38 82 LYS A CA 1
ATOM 644 C C . LYS A 1 82 ? 7.791 -9.012 -19.554 1.00 93.38 82 LYS A C 1
ATOM 646 O O . LYS A 1 82 ? 9.016 -8.971 -19.429 1.00 93.38 82 LYS A O 1
ATOM 651 N N . LYS A 1 83 ? 7.129 -10.132 -19.841 1.00 94.31 83 LYS A N 1
ATOM 652 C CA . LYS A 1 83 ? 7.799 -11.406 -20.111 1.00 94.31 83 LYS A CA 1
ATOM 653 C C . LYS A 1 83 ? 8.681 -11.318 -21.357 1.00 94.31 83 LYS A C 1
ATOM 655 O O . LYS A 1 83 ? 9.839 -11.726 -21.304 1.00 94.31 83 LYS A O 1
ATOM 660 N N . GLU A 1 84 ? 8.168 -10.739 -22.439 1.00 95.56 84 GLU A N 1
ATOM 661 C CA . GLU A 1 84 ? 8.927 -10.540 -23.676 1.00 95.56 84 GLU A CA 1
ATOM 662 C C . GLU A 1 84 ? 10.086 -9.555 -23.482 1.00 95.56 84 GLU A C 1
ATOM 664 O O . GLU A 1 84 ? 11.192 -9.818 -23.947 1.00 95.56 84 GLU A O 1
ATOM 669 N N . LEU A 1 85 ? 9.883 -8.464 -22.735 1.00 93.75 85 LEU A N 1
ATOM 670 C CA . LEU A 1 85 ? 10.965 -7.546 -22.376 1.00 93.75 85 LEU A CA 1
ATOM 671 C C . LEU A 1 85 ? 12.094 -8.271 -21.635 1.00 93.75 85 LEU A C 1
ATOM 673 O O . LEU A 1 85 ? 13.254 -8.105 -21.996 1.00 93.75 85 LEU A O 1
ATOM 677 N N . ARG A 1 86 ? 11.768 -9.093 -20.628 1.00 95.25 86 ARG A N 1
ATOM 678 C CA . ARG A 1 86 ? 12.777 -9.891 -19.917 1.00 95.25 86 ARG A CA 1
ATOM 679 C C . ARG A 1 86 ? 13.511 -10.836 -20.870 1.00 95.25 86 ARG A C 1
ATOM 681 O O . ARG A 1 86 ? 14.734 -10.862 -20.859 1.00 95.25 86 ARG A O 1
ATOM 688 N N . ARG A 1 87 ? 12.788 -11.544 -21.744 1.00 95.62 87 ARG A N 1
ATOM 689 C CA . ARG A 1 87 ? 13.396 -12.441 -22.741 1.00 95.62 87 ARG A CA 1
ATOM 690 C C . ARG A 1 87 ? 14.381 -11.710 -23.660 1.00 95.62 87 ARG A C 1
ATOM 692 O O . ARG A 1 87 ? 15.448 -12.239 -23.940 1.00 95.62 87 ARG A O 1
ATOM 699 N N . ARG A 1 88 ? 14.039 -10.501 -24.118 1.00 95.94 88 ARG A N 1
ATOM 700 C CA . ARG A 1 88 ? 14.925 -9.677 -24.959 1.00 95.94 88 ARG A CA 1
ATOM 701 C C . ARG A 1 88 ? 16.163 -9.209 -24.209 1.00 95.94 88 ARG A C 1
ATOM 703 O O . ARG A 1 88 ? 17.260 -9.375 -24.710 1.00 95.94 88 ARG A O 1
ATOM 710 N N . LEU A 1 89 ? 15.992 -8.680 -22.998 1.00 94.88 89 LEU A N 1
ATOM 711 C CA . LEU A 1 89 ? 17.116 -8.230 -22.172 1.00 94.88 89 LEU A CA 1
ATOM 712 C C . LEU A 1 89 ? 18.096 -9.367 -21.858 1.00 94.88 89 LEU A C 1
ATOM 714 O O . LEU A 1 89 ? 19.297 -9.128 -21.794 1.00 94.88 89 LEU A O 1
ATOM 718 N N . ASP A 1 90 ? 17.582 -10.582 -21.668 1.00 93.88 90 ASP A N 1
ATOM 719 C CA . ASP A 1 90 ? 18.393 -11.783 -21.477 1.00 93.88 90 ASP A CA 1
ATOM 720 C C . ASP A 1 90 ? 19.158 -12.164 -22.756 1.00 93.88 90 ASP A C 1
ATOM 722 O O . ASP A 1 90 ? 20.372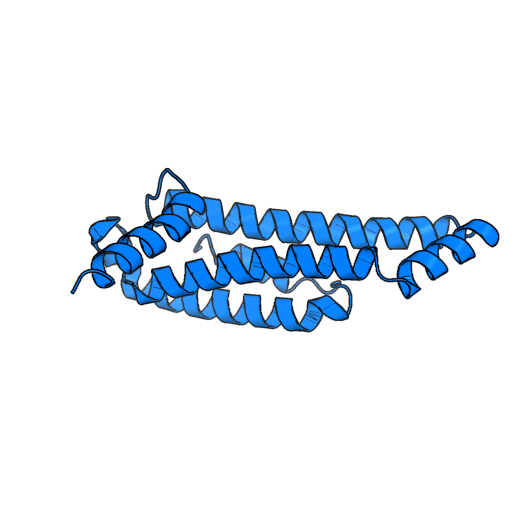 -12.343 -22.713 1.00 93.88 90 ASP A O 1
ATOM 726 N N . ALA A 1 91 ? 18.479 -12.179 -23.910 1.00 95.81 91 ALA A N 1
ATOM 727 C CA . ALA A 1 91 ? 19.106 -12.441 -25.210 1.00 95.81 91 ALA A CA 1
ATOM 728 C C . ALA A 1 91 ? 20.174 -11.396 -25.590 1.00 95.81 91 ALA A C 1
ATOM 730 O O . ALA A 1 91 ? 21.181 -11.743 -26.203 1.00 95.81 91 ALA A O 1
ATOM 731 N N . ASP A 1 92 ? 19.968 -10.137 -25.199 1.00 95.94 92 ASP A N 1
ATOM 732 C CA . ASP A 1 92 ? 20.897 -9.027 -25.425 1.00 95.94 92 ASP A CA 1
ATOM 733 C C . ASP A 1 92 ? 22.028 -8.972 -24.370 1.00 95.94 92 ASP A C 1
ATOM 735 O O . ASP A 1 92 ? 22.870 -8.073 -24.416 1.00 95.94 92 ASP A O 1
ATOM 739 N N . CYS A 1 93 ? 22.050 -9.896 -23.396 1.00 93.56 93 CYS A N 1
ATOM 740 C CA . CYS A 1 93 ? 22.961 -9.902 -22.243 1.00 93.56 93 CYS A CA 1
ATOM 741 C C . CYS A 1 93 ? 22.965 -8.579 -21.439 1.00 93.56 93 CYS A C 1
ATOM 743 O O . CYS A 1 93 ? 23.948 -8.235 -20.774 1.00 93.56 93 CYS A O 1
ATOM 745 N N . ASP A 1 94 ? 21.863 -7.818 -21.455 1.00 94.50 94 ASP A N 1
ATOM 746 C CA . ASP A 1 94 ? 21.720 -6.546 -20.734 1.00 94.50 94 ASP A CA 1
ATOM 747 C C . ASP A 1 94 ? 21.311 -6.792 -19.269 1.00 94.50 94 ASP A C 1
ATOM 749 O O . ASP A 1 94 ? 20.226 -6.430 -18.790 1.00 94.50 94 ASP A O 1
ATOM 753 N N . HIS A 1 95 ? 22.221 -7.424 -18.523 1.00 93.38 95 HIS A N 1
ATOM 754 C CA . HIS A 1 95 ? 22.020 -7.776 -17.115 1.00 93.38 95 HIS A CA 1
ATOM 755 C C . HIS A 1 95 ? 21.765 -6.557 -16.221 1.00 93.38 95 HIS A C 1
ATOM 757 O O . HIS A 1 95 ? 21.105 -6.671 -15.183 1.00 93.38 95 HIS A O 1
ATOM 763 N N . LYS A 1 96 ? 22.250 -5.372 -16.617 1.00 95.31 96 LYS A N 1
ATOM 764 C CA . LYS A 1 96 ? 22.023 -4.130 -15.873 1.00 95.31 96 LYS A CA 1
ATOM 765 C C . LYS A 1 96 ? 20.544 -3.758 -15.899 1.00 95.31 96 LYS A C 1
ATOM 767 O O . LYS A 1 96 ? 19.950 -3.584 -14.835 1.00 95.31 96 LYS A O 1
ATOM 772 N N . LYS A 1 97 ? 19.927 -3.669 -17.083 1.00 92.81 97 LYS A N 1
ATOM 773 C CA . LYS A 1 97 ? 18.493 -3.354 -17.184 1.00 92.81 97 LYS A CA 1
ATOM 774 C C . LYS A 1 97 ? 17.619 -4.451 -16.589 1.00 92.81 97 LYS A C 1
ATOM 776 O O . LYS A 1 97 ? 16.611 -4.129 -15.963 1.00 92.81 97 LYS A O 1
ATOM 781 N N . MET A 1 98 ? 18.017 -5.717 -16.730 1.00 93.81 98 MET A N 1
ATOM 782 C CA . MET A 1 98 ? 17.328 -6.831 -16.075 1.00 93.81 98 MET A CA 1
ATOM 783 C C . MET A 1 98 ? 17.302 -6.649 -14.552 1.00 93.81 98 MET A C 1
ATOM 785 O O . MET A 1 98 ? 16.240 -6.682 -13.932 1.00 93.81 98 MET A O 1
ATOM 789 N N . THR A 1 99 ? 18.462 -6.377 -13.951 1.00 94.81 99 THR A N 1
ATOM 790 C CA . THR A 1 99 ? 18.591 -6.162 -12.503 1.00 94.81 99 THR A CA 1
ATOM 791 C C . THR A 1 99 ? 17.737 -4.987 -12.030 1.00 94.81 99 THR A C 1
ATOM 793 O O . THR A 1 99 ? 17.030 -5.103 -11.032 1.00 94.81 99 THR A O 1
ATOM 796 N N . GLU A 1 100 ? 17.750 -3.862 -12.750 1.00 93.12 100 GLU A N 1
ATOM 797 C CA . GLU A 1 100 ? 16.910 -2.706 -12.409 1.00 93.12 100 GLU A CA 1
ATOM 798 C C . GLU A 1 100 ? 15.413 -3.033 -12.488 1.00 93.12 100 GLU A C 1
ATOM 800 O O . GLU A 1 100 ? 14.642 -2.618 -11.622 1.00 93.12 100 GLU A O 1
ATOM 805 N N . LEU A 1 101 ? 14.993 -3.832 -13.471 1.00 92.94 101 LEU A N 1
ATOM 806 C CA . LEU A 1 101 ? 13.606 -4.273 -13.594 1.00 92.94 101 LEU A CA 1
ATOM 807 C C . LEU A 1 101 ? 13.173 -5.151 -12.402 1.00 92.94 101 LEU A C 1
ATOM 809 O O . LEU A 1 101 ? 12.082 -4.949 -11.867 1.00 92.94 101 LEU A O 1
ATOM 813 N N . HIS A 1 102 ? 14.033 -6.066 -11.945 1.00 93.75 102 HIS A N 1
ATOM 814 C CA . HIS A 1 102 ? 13.790 -6.861 -10.735 1.00 93.75 102 HIS A CA 1
ATOM 815 C C . HIS A 1 102 ? 13.763 -6.003 -9.465 1.00 93.75 102 HIS A C 1
ATOM 817 O O . HIS A 1 102 ? 12.879 -6.186 -8.630 1.00 93.75 102 HIS A O 1
ATOM 823 N N . LYS A 1 103 ? 14.670 -5.025 -9.330 1.00 93.81 103 LYS A N 1
ATOM 824 C CA . LYS A 1 103 ? 14.661 -4.085 -8.196 1.00 93.81 103 LYS A CA 1
ATOM 825 C C . LYS A 1 103 ? 13.346 -3.318 -8.104 1.00 93.81 103 LYS A C 1
ATOM 827 O O . LYS A 1 103 ? 12.827 -3.161 -7.006 1.00 93.81 103 LYS A O 1
ATOM 832 N N . ILE A 1 104 ? 12.799 -2.862 -9.234 1.00 92.56 104 ILE A N 1
ATOM 833 C CA . ILE A 1 104 ? 11.496 -2.179 -9.262 1.00 92.56 104 ILE A CA 1
ATOM 834 C C . ILE A 1 104 ? 10.392 -3.113 -8.760 1.00 92.56 104 ILE A C 1
ATOM 836 O O . ILE A 1 104 ? 9.594 -2.700 -7.921 1.00 92.56 104 ILE A O 1
ATOM 840 N N . ASN A 1 105 ? 10.351 -4.358 -9.241 1.00 93.94 105 ASN A N 1
ATOM 841 C CA . ASN A 1 105 ? 9.342 -5.328 -8.817 1.00 93.94 105 ASN A CA 1
ATOM 842 C C . ASN A 1 105 ? 9.417 -5.620 -7.312 1.00 93.94 105 ASN A C 1
ATOM 844 O O . ASN A 1 105 ? 8.412 -5.500 -6.615 1.00 93.94 105 ASN A O 1
ATOM 848 N N . ASN A 1 106 ? 10.612 -5.931 -6.810 1.00 94.44 106 ASN A N 1
ATOM 849 C CA . ASN A 1 106 ? 10.821 -6.266 -5.402 1.00 94.44 106 ASN A CA 1
ATOM 850 C C . ASN A 1 106 ? 10.493 -5.074 -4.498 1.00 94.44 106 ASN A C 1
ATOM 852 O O . ASN A 1 106 ? 9.695 -5.210 -3.582 1.00 94.44 106 ASN A O 1
ATOM 856 N N . ALA A 1 107 ? 10.987 -3.876 -4.831 1.00 93.12 107 ALA A N 1
ATOM 857 C CA . ALA A 1 107 ? 10.665 -2.668 -4.073 1.00 93.12 107 ALA A CA 1
ATOM 858 C C . ALA A 1 107 ? 9.159 -2.355 -4.072 1.00 93.12 107 ALA A C 1
ATOM 860 O O . ALA A 1 107 ? 8.649 -1.786 -3.112 1.00 93.12 107 ALA A O 1
ATOM 861 N N . THR A 1 108 ? 8.440 -2.700 -5.145 1.00 93.56 108 THR A N 1
ATOM 862 C CA . THR A 1 108 ? 6.980 -2.549 -5.192 1.00 93.56 108 THR A CA 1
ATOM 863 C C . THR A 1 108 ? 6.303 -3.534 -4.237 1.00 93.56 108 THR A C 1
ATOM 865 O O . THR A 1 108 ? 5.454 -3.106 -3.463 1.00 93.56 108 THR A O 1
ATOM 868 N N . SER A 1 109 ? 6.722 -4.807 -4.230 1.00 94.75 109 SER A N 1
ATOM 869 C CA . SER A 1 109 ? 6.253 -5.822 -3.268 1.00 94.75 109 SER A CA 1
ATOM 870 C C . SER A 1 109 ? 6.477 -5.377 -1.823 1.00 94.75 109 SER A C 1
ATOM 872 O O . SER A 1 109 ? 5.527 -5.267 -1.055 1.00 94.75 109 SER A O 1
ATOM 874 N N . 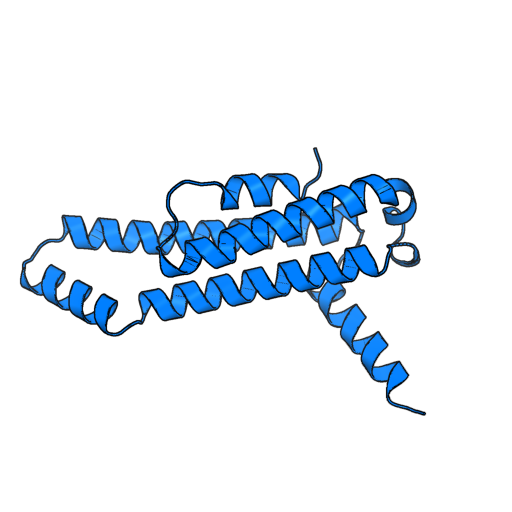ASP A 1 110 ? 7.715 -4.998 -1.489 1.00 94.31 110 ASP A N 1
ATOM 875 C CA . ASP A 1 110 ? 8.110 -4.604 -0.133 1.00 94.31 110 ASP A CA 1
ATOM 876 C C . ASP A 1 110 ? 7.266 -3.428 0.386 1.00 94.31 110 ASP A C 1
ATOM 878 O O . ASP A 1 110 ? 6.910 -3.356 1.564 1.00 94.31 110 ASP A O 1
ATOM 882 N N . ARG A 1 111 ? 6.920 -2.480 -0.494 1.00 93.50 111 ARG A N 1
ATOM 883 C CA . ARG A 1 111 ? 6.060 -1.341 -0.144 1.00 93.50 111 ARG A CA 1
ATOM 884 C C . ARG A 1 111 ? 4.626 -1.766 0.131 1.00 93.50 111 ARG A C 1
ATOM 886 O O . ARG A 1 111 ? 4.047 -1.280 1.101 1.00 93.50 111 ARG A O 1
ATOM 893 N N . ILE A 1 112 ? 4.056 -2.641 -0.696 1.00 94.31 112 ILE A N 1
ATOM 894 C CA . ILE A 1 112 ? 2.690 -3.146 -0.506 1.00 94.31 112 ILE A CA 1
ATOM 895 C C . ILE A 1 112 ? 2.604 -3.913 0.816 1.00 94.31 112 ILE A C 1
ATOM 897 O O . ILE A 1 112 ? 1.755 -3.599 1.653 1.00 94.31 112 ILE A O 1
ATOM 901 N N . GLU A 1 113 ? 3.554 -4.814 1.064 1.00 94.00 113 GLU A N 1
ATOM 902 C CA . GLU A 1 113 ? 3.671 -5.551 2.326 1.00 94.00 113 GLU A CA 1
ATOM 903 C C . GLU A 1 113 ? 3.829 -4.602 3.524 1.00 94.00 113 GLU A C 1
ATOM 905 O O . GLU A 1 113 ? 3.179 -4.771 4.560 1.00 94.00 113 GLU A O 1
ATOM 910 N N . SER A 1 114 ? 4.630 -3.540 3.382 1.00 93.44 114 SER A N 1
ATOM 911 C CA . SER A 1 114 ? 4.783 -2.516 4.420 1.00 93.44 114 SER A CA 1
ATOM 912 C C . SER A 1 114 ? 3.462 -1.803 4.734 1.00 93.44 114 SER A C 1
ATOM 914 O O . SER A 1 114 ? 3.146 -1.586 5.908 1.00 93.44 114 SER A O 1
ATOM 916 N N . MET A 1 115 ? 2.664 -1.457 3.718 1.00 93.88 115 MET A N 1
ATOM 917 C CA . MET A 1 115 ? 1.346 -0.839 3.905 1.00 93.88 115 MET A CA 1
ATOM 918 C C . MET A 1 115 ? 0.368 -1.790 4.605 1.00 93.88 115 MET A C 1
ATOM 920 O O . MET A 1 115 ? -0.301 -1.385 5.559 1.00 93.88 115 MET A O 1
ATOM 924 N N . GLN A 1 116 ? 0.337 -3.064 4.208 1.00 93.75 116 GLN A N 1
ATOM 925 C CA . GLN A 1 116 ? -0.485 -4.093 4.854 1.00 93.75 116 GLN A CA 1
ATOM 926 C C . GLN A 1 116 ? -0.088 -4.303 6.324 1.00 93.75 116 GLN A C 1
ATOM 928 O O . GLN A 1 116 ? -0.950 -4.338 7.208 1.00 93.75 116 GLN A O 1
ATOM 933 N N . ALA A 1 117 ? 1.213 -4.370 6.621 1.00 92.69 117 ALA A N 1
ATOM 934 C CA . ALA A 1 117 ? 1.717 -4.517 7.985 1.00 92.69 117 ALA A CA 1
ATOM 935 C C . ALA A 1 117 ? 1.356 -3.314 8.874 1.00 92.69 117 ALA A C 1
ATOM 937 O O . ALA A 1 117 ? 0.994 -3.475 10.046 1.00 92.69 117 ALA A O 1
ATOM 938 N N . LYS A 1 118 ? 1.409 -2.096 8.321 1.00 92.50 118 LYS A N 1
ATOM 939 C CA . LYS A 1 118 ? 0.989 -0.868 9.015 1.00 92.50 118 LYS A CA 1
ATOM 940 C C . LYS A 1 118 ? -0.511 -0.862 9.296 1.00 92.50 118 LYS A C 1
ATOM 942 O O . LYS A 1 118 ? -0.899 -0.552 10.421 1.00 92.50 118 LYS A O 1
ATOM 947 N N . LEU A 1 119 ? -1.341 -1.280 8.336 1.00 92.75 119 LEU A N 1
ATOM 948 C CA . LEU A 1 119 ? -2.779 -1.444 8.558 1.00 92.75 119 LEU A CA 1
ATOM 949 C C . LEU A 1 119 ? -3.052 -2.459 9.676 1.00 92.75 119 LEU A C 1
ATOM 951 O O . LEU A 1 119 ? -3.807 -2.167 10.601 1.00 92.75 119 LEU A O 1
ATOM 955 N N . GLY A 1 120 ? -2.383 -3.615 9.656 1.00 91.75 120 GLY A N 1
ATOM 956 C CA . GLY A 1 120 ? -2.508 -4.618 10.717 1.00 91.75 120 GLY A CA 1
ATOM 957 C C . GLY A 1 120 ? -2.079 -4.100 12.090 1.00 91.75 120 GLY A C 1
ATOM 958 O O . GLY A 1 120 ? -2.746 -4.363 13.091 1.00 91.75 120 GLY A O 1
ATOM 959 N N . THR A 1 121 ? -1.011 -3.302 12.137 1.00 91.38 121 THR A N 1
ATOM 960 C CA . THR A 1 121 ? -0.537 -2.631 13.356 1.00 91.38 121 THR A CA 1
ATOM 961 C C . THR A 1 121 ? -1.582 -1.642 13.877 1.00 91.38 121 THR A C 1
ATOM 963 O O . THR A 1 121 ? -1.888 -1.651 15.068 1.00 91.38 121 THR A O 1
ATOM 966 N N . PHE A 1 122 ? -2.176 -0.825 13.006 1.00 90.69 122 PHE A N 1
ATOM 967 C CA . PHE A 1 122 ? -3.239 0.103 13.388 1.00 90.69 122 PHE A CA 1
ATOM 968 C C . PHE A 1 122 ? -4.473 -0.638 13.921 1.00 90.69 122 PHE A C 1
ATOM 970 O O . PHE A 1 122 ? -4.928 -0.357 15.027 1.00 90.69 122 PHE A O 1
ATOM 977 N N . VAL A 1 123 ? -4.970 -1.641 13.197 1.00 90.38 123 VAL A N 1
ATOM 978 C CA . VAL A 1 123 ? -6.151 -2.420 13.597 1.00 90.38 123 VAL A CA 1
ATOM 979 C C . VAL A 1 123 ? -5.929 -3.113 14.947 1.00 90.38 123 VAL A C 1
ATOM 981 O O . VAL A 1 123 ? -6.774 -3.042 15.838 1.00 90.38 123 VAL A O 1
ATOM 984 N N . LYS A 1 124 ? -4.752 -3.709 15.158 1.00 90.31 124 LYS A N 1
ATOM 985 C CA . LYS A 1 124 ? -4.434 -4.381 16.420 1.00 90.31 124 LYS A CA 1
ATOM 986 C C . LYS A 1 124 ? -4.265 -3.411 17.585 1.00 90.31 124 LYS A C 1
ATOM 988 O O . LYS A 1 124 ? -4.866 -3.608 18.637 1.00 90.31 124 LYS A O 1
ATOM 993 N N . TRP A 1 125 ? -3.440 -2.380 17.419 1.00 88.06 125 TRP A N 1
ATOM 994 C CA . TRP A 1 125 ? -2.993 -1.549 18.541 1.00 88.06 125 TRP A CA 1
ATOM 995 C C . TRP A 1 125 ? -3.821 -0.284 18.751 1.00 88.06 125 TRP A C 1
ATOM 997 O O . TRP A 1 125 ? -3.856 0.226 19.865 1.00 88.06 125 TRP A O 1
ATOM 1007 N N . SER A 1 126 ? -4.477 0.235 17.711 1.00 86.44 126 SER A N 1
ATOM 1008 C CA . SER A 1 126 ? -5.341 1.423 17.813 1.00 86.44 126 SER A CA 1
ATOM 1009 C C . SER A 1 126 ? -6.815 1.065 17.995 1.00 86.44 126 SER A C 1
ATOM 1011 O O . SER A 1 126 ? -7.511 1.789 18.695 1.00 86.44 126 SER A O 1
ATOM 1013 N N . LEU A 1 127 ? -7.281 -0.057 17.429 1.00 85.94 127 LEU A N 1
ATOM 1014 C CA . LEU A 1 127 ? -8.676 -0.514 17.565 1.00 85.94 127 LEU A CA 1
ATOM 1015 C C . LEU A 1 127 ? -8.846 -1.702 18.526 1.00 85.94 127 LEU A C 1
ATOM 1017 O O . LEU A 1 127 ? -9.962 -2.155 18.777 1.00 85.94 127 LEU A O 1
ATOM 1021 N N . GLY A 1 128 ? -7.744 -2.239 19.058 1.00 85.12 128 GLY A N 1
ATOM 1022 C CA . GLY A 1 128 ? -7.751 -3.365 19.993 1.00 85.12 128 GLY A CA 1
ATOM 1023 C C . GLY A 1 128 ? -8.112 -4.714 19.365 1.00 85.12 128 GLY A C 1
ATOM 1024 O O . GLY A 1 128 ? -8.279 -5.692 20.095 1.00 85.12 128 GLY A O 1
ATOM 1025 N N . MET A 1 129 ? -8.258 -4.803 18.039 1.00 86.25 129 MET A N 1
ATOM 1026 C CA . MET A 1 129 ? -8.628 -6.027 17.318 1.00 86.25 129 MET A CA 1
ATOM 1027 C C . MET A 1 129 ? -7.451 -7.009 17.275 1.00 86.25 129 MET A C 1
ATOM 1029 O O . MET A 1 129 ? -6.612 -6.978 16.378 1.00 86.25 129 MET A O 1
ATOM 1033 N N . ASN A 1 130 ? -7.361 -7.873 18.288 1.00 83.62 130 ASN A N 1
ATOM 1034 C CA . ASN A 1 130 ? -6.288 -8.859 18.448 1.00 83.62 130 ASN A CA 1
ATOM 1035 C C . ASN A 1 130 ? -6.109 -9.813 17.254 1.00 83.62 130 ASN A C 1
ATOM 1037 O O . ASN A 1 130 ? -4.985 -10.261 17.027 1.00 83.62 130 ASN A O 1
ATOM 1041 N N . GLY A 1 131 ? -7.168 -10.097 16.488 1.00 83.25 131 GLY A N 1
ATOM 1042 C CA . GLY A 1 131 ? -7.096 -10.864 15.239 1.00 83.25 131 GLY A CA 1
ATOM 1043 C C . GLY A 1 131 ? -6.636 -10.044 14.024 1.00 83.25 131 GLY A C 1
ATOM 1044 O O . GLY A 1 131 ? -6.569 -10.570 12.916 1.00 83.25 131 GLY A O 1
ATOM 1045 N N . GLY A 1 132 ? -6.305 -8.763 14.209 1.00 86.62 132 GLY A N 1
ATOM 1046 C CA . GLY A 1 132 ? -5.783 -7.878 13.172 1.00 86.62 132 GLY A CA 1
ATOM 1047 C C . GLY A 1 132 ? -6.773 -7.651 12.029 1.00 86.62 132 GLY A C 1
ATOM 1048 O O . GLY A 1 132 ? -7.984 -7.589 12.232 1.00 86.62 132 GLY A O 1
ATOM 1049 N N . VAL A 1 133 ? -6.248 -7.540 10.806 1.00 87.38 133 VAL A N 1
ATOM 1050 C CA . VAL A 1 133 ? -7.055 -7.312 9.592 1.00 87.38 133 VAL A CA 1
ATOM 1051 C C . VAL A 1 133 ? -8.057 -8.448 9.347 1.00 87.38 133 VAL A C 1
ATOM 1053 O O . VAL A 1 133 ? -9.138 -8.202 8.822 1.00 87.38 133 VAL A O 1
ATOM 1056 N N . TRP A 1 134 ? -7.751 -9.677 9.775 1.00 88.00 134 TRP A N 1
ATOM 1057 C CA . TRP A 1 134 ? -8.684 -10.798 9.649 1.00 88.00 134 TRP A CA 1
ATOM 1058 C C . TRP A 1 134 ? -9.960 -10.571 10.473 1.00 88.00 134 TRP A C 1
ATOM 1060 O O . TRP A 1 134 ? -11.058 -10.709 9.944 1.00 88.00 134 TRP A O 1
ATOM 1070 N N . GLU A 1 135 ? -9.830 -10.129 11.730 1.00 85.94 135 GLU A N 1
ATOM 1071 C CA . GLU A 1 135 ? -10.976 -9.789 12.594 1.00 85.94 135 GLU A CA 1
ATOM 1072 C C . GLU A 1 135 ? -11.806 -8.634 12.003 1.00 85.94 135 GLU A C 1
ATOM 1074 O O . GLU A 1 135 ? -13.039 -8.679 12.000 1.00 85.94 135 GLU A O 1
ATOM 1079 N N . LEU A 1 136 ? -11.138 -7.626 11.432 1.00 87.12 136 LEU A N 1
ATOM 1080 C CA . LEU A 1 136 ? -11.788 -6.499 10.757 1.00 87.12 136 LEU A CA 1
ATOM 1081 C C . LEU A 1 136 ? -12.658 -6.948 9.569 1.00 87.12 136 LEU A C 1
ATOM 1083 O O . LEU A 1 136 ? -13.784 -6.468 9.417 1.00 87.12 136 LEU A O 1
ATOM 1087 N N . VAL A 1 137 ? -12.151 -7.857 8.735 1.00 86.81 137 VAL A N 1
ATOM 1088 C CA . VAL A 1 137 ? -12.865 -8.353 7.548 1.00 86.81 137 VAL A CA 1
ATOM 1089 C C . VAL A 1 137 ? -13.972 -9.337 7.935 1.00 86.81 137 VAL A C 1
ATOM 1091 O O . VAL A 1 137 ? -15.077 -9.265 7.402 1.00 86.81 137 VAL A O 1
ATOM 1094 N N . GLU A 1 138 ? -13.713 -10.236 8.884 1.00 83.69 138 GLU A N 1
ATOM 1095 C CA . GLU A 1 138 ? -14.668 -11.282 9.262 1.00 83.69 138 GLU A CA 1
ATOM 1096 C C . GLU A 1 138 ? -15.853 -10.729 10.067 1.00 83.69 138 GLU A C 1
ATOM 1098 O O . GLU A 1 138 ? -16.992 -11.152 9.864 1.00 83.69 138 GLU A O 1
ATOM 1103 N N . SER A 1 139 ? -15.625 -9.706 10.901 1.00 75.00 139 SER A N 1
ATOM 1104 C CA . SER A 1 139 ? -16.700 -9.009 11.627 1.00 75.00 139 SER A CA 1
ATOM 1105 C C . SER A 1 139 ? -17.782 -8.428 10.704 1.00 75.00 139 SER A C 1
ATOM 1107 O O . SER A 1 139 ? -18.938 -8.321 11.110 1.00 75.00 139 SER A O 1
ATOM 1109 N N . ALA A 1 140 ? -17.436 -8.094 9.456 1.00 71.62 140 ALA A N 1
ATOM 1110 C CA . ALA A 1 140 ? -18.385 -7.620 8.451 1.00 71.62 140 ALA A CA 1
ATOM 1111 C C . ALA A 1 140 ? -19.276 -8.752 7.922 1.00 71.62 140 ALA A C 1
ATOM 1113 O O . ALA A 1 140 ? -20.484 -8.582 7.761 1.00 71.62 140 ALA A O 1
ATOM 1114 N N . LYS A 1 141 ? -18.682 -9.926 7.670 1.00 69.19 141 LYS A N 1
ATOM 1115 C CA . LYS A 1 141 ? -19.387 -11.084 7.104 1.00 69.19 141 LYS A CA 1
ATOM 1116 C C . LYS A 1 141 ? -20.410 -11.657 8.074 1.00 69.19 141 LYS A C 1
ATOM 1118 O O . LYS A 1 141 ? -21.508 -12.002 7.650 1.00 69.19 141 LYS A O 1
ATOM 1123 N N . VAL A 1 142 ? -20.076 -11.703 9.365 1.00 62.16 142 VAL A N 1
ATOM 1124 C CA . VAL A 1 142 ? -21.010 -12.138 10.416 1.00 62.16 142 VAL A CA 1
ATOM 1125 C C . VAL A 1 142 ? -22.235 -11.217 10.456 1.00 62.16 142 VAL A C 1
ATOM 1127 O O . VAL A 1 142 ? -23.362 -11.702 10.409 1.00 62.16 142 VAL A O 1
ATOM 1130 N N . LYS A 1 143 ? -22.037 -9.890 10.415 1.00 59.06 143 LYS A N 1
ATOM 1131 C CA . LYS A 1 143 ? -23.149 -8.925 10.358 1.00 59.06 143 LYS A CA 1
ATOM 1132 C C . LYS A 1 143 ? -23.995 -9.050 9.084 1.00 59.06 143 LYS A C 1
ATOM 1134 O O . LYS A 1 143 ? -25.211 -8.901 9.152 1.00 59.06 143 LYS A O 1
ATOM 1139 N N . ALA A 1 144 ? -23.377 -9.323 7.933 1.00 60.81 144 ALA A N 1
ATOM 1140 C CA . ALA A 1 144 ? -24.100 -9.529 6.675 1.00 60.81 144 ALA A CA 1
ATOM 1141 C C . ALA A 1 144 ? -24.922 -10.836 6.672 1.00 60.81 144 ALA A C 1
ATOM 1143 O O . ALA A 1 144 ? -26.005 -10.874 6.090 1.00 60.81 144 ALA A O 1
ATOM 1144 N N . GLY A 1 145 ? -24.439 -11.886 7.345 1.00 53.78 145 GLY A N 1
ATOM 1145 C CA . GLY A 1 145 ? -25.142 -13.164 7.493 1.00 53.78 145 GLY A CA 1
ATOM 1146 C C . GLY A 1 145 ? -26.377 -13.086 8.396 1.00 53.78 145 GLY A C 1
ATOM 1147 O O . GLY A 1 145 ? -27.414 -13.649 8.053 1.00 53.78 145 GLY A O 1
ATOM 1148 N N . ASP A 1 146 ? -26.308 -12.323 9.491 1.00 50.16 146 ASP A N 1
ATOM 1149 C CA . ASP A 1 146 ? -27.438 -12.131 10.419 1.00 50.16 146 ASP A CA 1
ATOM 1150 C C . ASP A 1 146 ? -28.585 -11.288 9.823 1.00 50.16 146 ASP A C 1
ATOM 1152 O O . ASP A 1 146 ? -29.717 -11.338 10.304 1.00 50.16 146 ASP A O 1
ATOM 1156 N N . GLY A 1 147 ? -28.321 -10.527 8.754 1.00 47.12 147 GLY A N 1
ATOM 1157 C CA . GLY A 1 147 ? -29.332 -9.758 8.018 1.00 47.12 147 GLY A CA 1
ATOM 1158 C C . GLY A 1 147 ? -30.044 -10.529 6.899 1.00 47.12 147 GLY A C 1
ATOM 1159 O O . GLY A 1 147 ? -31.046 -10.042 6.383 1.00 47.12 147 GLY A O 1
ATOM 1160 N N . ALA A 1 148 ? -29.553 -11.716 6.521 1.00 48.00 148 ALA A N 1
ATOM 1161 C CA . ALA A 1 148 ? -30.095 -12.515 5.415 1.00 48.00 148 ALA A CA 1
ATOM 1162 C C . ALA A 1 148 ? -31.175 -13.529 5.846 1.00 48.00 148 ALA A C 1
ATOM 1164 O O . ALA A 1 148 ? -31.722 -14.244 5.008 1.00 48.00 148 ALA A O 1
ATOM 1165 N N . ALA A 1 149 ? -31.500 -13.586 7.140 1.00 46.50 149 ALA A N 1
ATOM 1166 C CA . ALA A 1 149 ? -32.589 -14.389 7.682 1.00 46.50 149 ALA A CA 1
ATOM 1167 C C . ALA A 1 149 ? -33.738 -13.484 8.149 1.00 46.50 149 ALA A C 1
ATOM 1169 O O . ALA A 1 149 ? -33.919 -13.266 9.347 1.00 46.50 149 ALA A O 1
ATOM 1170 N N . LYS A 1 150 ? -34.509 -12.944 7.203 1.00 37.44 150 LYS A N 1
ATOM 1171 C CA . LYS A 1 150 ? -35.870 -12.448 7.443 1.00 37.44 150 LYS A CA 1
ATOM 1172 C C . LYS A 1 150 ? -36.694 -12.478 6.168 1.00 37.44 150 LYS A C 1
ATOM 1174 O O . LYS A 1 150 ? -36.186 -11.990 5.138 1.00 37.44 150 LYS A O 1
#

Secondary structure (DSSP, 8-state):
--TTHHHHHHHT-S---GGGHHHHHHHHHHHHHHHHHHHHTTTGGGSGGGS-HHHHHHHHHHHHHHHHHHHHHHHHHHSHHHHHHHHHHHHTT-HHHHHHHHHHHHHHHHHHHHHHHHHHHHHHHHS--TTHHHHHHHHHHHHHHHTS--

pLDDT: mean 86.87, std 11.42, range [37.44, 95.94]

Sequence (150 aa):
MCQLCPIKDVAAQARWPKPLEAPVKDIEFVVTTAHDDYEANKAACRSKTTIPESLLDMLRLLAASLNELEADREKWWMAPEKKELRRRLDADCDHKKMTELHKINNATSDRIESMQAKLGTFVKWSLGMNGGVWELVESAKVKAGDGAAK

Radius of gyration: 18.78 Å; Cα contacts (8 Å, |Δi|>4): 132; chains: 1; bounding box: 59×27×48 Å

Foldseek 3Di:
DQLLVVLLVLLPDPAADPVLVVLSVVLNVLSVVLVVLCVVCLVQLPALVRRDVVSLVSLLVSLVSLVVSVVVLVCVCPPPVNVVVLVVCVVVVVVVVNVVVVVSSVSSVVSSVVSQVSQQCNCCPSNVQVVGVVSSNVVVVVVVVVVVPD